Protein AF-A0A5M3Q4L6-F1 (afdb_monomer_lite)

Radius of gyration: 19.65 Å; chains: 1; bounding box: 79×30×36 Å

Foldseek 3Di:
DDDPDLLVCLQPDQKDFAWADDPPIARQAIEGNPQDPPGDPVCNVVDQSSVQSSVVNVCCVPPPRHPRAHPPVRHHHYHYRSPPDDDDDPPPPDDDDPDDPDDDDD

pLDDT: mean 83.58, std 21.67, range [34.53, 98.06]

Organism: NCBI:txid418719

Sequence (106 aa):
MITHDVDEAILLSDRIFLMSNGPNARIAESVKVDIPHPRARATIFQNPAYHKTRDYLVDFLVNRSGSALPEKDGSPKVAEPAKGGSQSTPEVSKPESETTARAVNA

InterPro domains:
  IPR050166 ABC transporter ATP-binding protein [PTHR42788] (1-64)

Structure (mmCIF, N/CA/C/O backbone):
data_AF-A0A5M3Q4L6-F1
#
_entry.id   AF-A0A5M3Q4L6-F1
#
loop_
_atom_site.group_PDB
_atom_site.id
_atom_site.type_symbol
_atom_site.label_atom_id
_atom_site.label_alt_id
_atom_site.label_comp_id
_atom_site.label_asym_id
_atom_site.label_entity_id
_atom_site.label_seq_id
_atom_site.pdbx_PDB_ins_code
_atom_site.Cartn_x
_atom_site.Cartn_y
_atom_site.Cartn_z
_atom_site.occupancy
_atom_site.B_iso_or_equiv
_atom_site.auth_seq_id
_atom_site.auth_comp_id
_atom_site.auth_asym_id
_atom_site.auth_atom_id
_atom_site.pdbx_PDB_model_num
ATOM 1 N N . MET A 1 1 ? -11.450 -0.405 -9.613 1.00 90.44 1 MET A N 1
ATOM 2 C CA . MET A 1 1 ? -11.117 1.032 -9.533 1.00 90.44 1 MET A CA 1
ATOM 3 C C . MET A 1 1 ? -9.635 1.185 -9.817 1.00 90.44 1 MET A C 1
ATOM 5 O O . MET A 1 1 ? -8.883 0.302 -9.426 1.00 90.44 1 MET A O 1
ATOM 9 N N . ILE A 1 2 ? -9.232 2.248 -10.507 1.00 94.38 2 ILE A N 1
ATOM 10 C CA . ILE A 1 2 ? -7.825 2.619 -10.692 1.00 94.38 2 ILE A CA 1
ATOM 11 C C . ILE A 1 2 ? -7.675 4.006 -10.079 1.00 94.38 2 ILE A C 1
ATOM 13 O O . ILE A 1 2 ? -8.501 4.872 -10.351 1.00 94.38 2 ILE A O 1
ATOM 17 N N . THR A 1 3 ? -6.658 4.198 -9.246 1.00 96.50 3 THR A N 1
ATOM 18 C CA . THR A 1 3 ? -6.352 5.491 -8.632 1.00 96.50 3 THR A CA 1
ATOM 19 C C . THR A 1 3 ? -4.845 5.678 -8.522 1.00 96.50 3 THR A C 1
ATOM 21 O O . THR A 1 3 ? -4.089 4.706 -8.529 1.00 96.50 3 THR A O 1
ATOM 24 N N . HIS A 1 4 ? -4.428 6.937 -8.449 1.00 94.75 4 HIS A N 1
ATOM 25 C CA . HIS A 1 4 ? -3.055 7.335 -8.156 1.00 94.75 4 HIS A CA 1
ATOM 26 C C . HIS A 1 4 ? -2.868 7.712 -6.678 1.00 94.75 4 HIS A C 1
ATOM 28 O O . HIS A 1 4 ? -1.736 7.908 -6.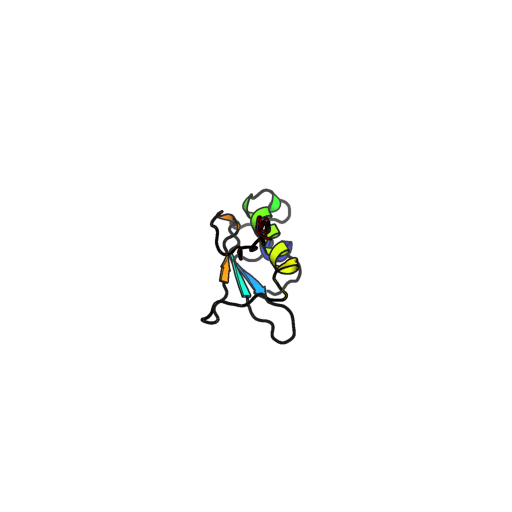242 1.00 94.75 4 HIS A O 1
ATOM 34 N N . ASP A 1 5 ? -3.957 7.825 -5.911 1.00 96.81 5 ASP A N 1
ATOM 35 C CA . ASP A 1 5 ? -3.919 8.183 -4.498 1.00 96.81 5 ASP A CA 1
ATOM 36 C C . ASP A 1 5 ? -3.871 6.918 -3.625 1.00 96.81 5 ASP A C 1
ATOM 38 O O . ASP A 1 5 ? -4.777 6.078 -3.625 1.00 96.81 5 ASP A O 1
ATOM 42 N N . VAL A 1 6 ? -2.790 6.797 -2.852 1.00 97.19 6 VAL A N 1
ATOM 43 C CA . VAL A 1 6 ? -2.560 5.697 -1.909 1.00 97.19 6 VAL A CA 1
ATOM 44 C C . VAL A 1 6 ? -3.631 5.666 -0.820 1.00 97.19 6 VAL A C 1
ATOM 46 O O . VAL A 1 6 ? -4.145 4.598 -0.481 1.00 97.19 6 VAL A O 1
ATOM 49 N N . ASP A 1 7 ? -4.003 6.825 -0.282 1.00 96.56 7 ASP A N 1
ATOM 50 C CA . ASP A 1 7 ? -4.937 6.898 0.835 1.00 96.56 7 ASP A CA 1
ATOM 51 C C . ASP A 1 7 ? -6.363 6.586 0.349 1.00 96.56 7 ASP A C 1
ATOM 53 O O . ASP A 1 7 ? -7.163 6.003 1.085 1.00 96.56 7 ASP A O 1
ATOM 57 N N . GLU A 1 8 ? -6.718 6.945 -0.888 1.00 97.62 8 GLU A N 1
ATOM 58 C CA . GLU A 1 8 ? -7.963 6.503 -1.532 1.00 97.62 8 GLU A CA 1
ATOM 59 C C . GLU A 1 8 ? -7.993 4.988 -1.758 1.00 97.62 8 GLU A C 1
ATOM 61 O O . GLU A 1 8 ? -8.998 4.346 -1.439 1.00 97.62 8 GLU A O 1
ATOM 66 N N . ALA A 1 9 ? -6.890 4.398 -2.226 1.00 97.69 9 ALA A N 1
ATOM 67 C CA . ALA A 1 9 ? -6.800 2.955 -2.424 1.00 97.69 9 ALA A CA 1
ATOM 68 C C . ALA A 1 9 ? -7.048 2.182 -1.115 1.00 97.69 9 ALA A C 1
ATOM 70 O O . ALA A 1 9 ? -7.848 1.243 -1.102 1.00 97.69 9 ALA A O 1
ATOM 71 N N . ILE A 1 10 ? -6.431 2.616 -0.008 1.00 97.25 10 ILE A N 1
ATOM 72 C CA . ILE A 1 10 ? -6.627 2.019 1.325 1.00 97.25 10 ILE A CA 1
ATOM 73 C C . ILE A 1 10 ? -8.061 2.240 1.828 1.00 97.25 10 ILE A C 1
ATOM 75 O O . ILE A 1 10 ? -8.653 1.344 2.433 1.00 97.25 10 ILE A O 1
ATOM 79 N N . LEU A 1 11 ? -8.645 3.417 1.588 1.00 97.44 11 LEU A N 1
ATOM 80 C CA . LEU A 1 11 ? -10.000 3.720 2.050 1.00 97.44 11 LEU A CA 1
ATOM 81 C C . LEU A 1 11 ? -11.054 2.837 1.370 1.00 97.44 11 LEU A C 1
ATOM 83 O O . LEU A 1 11 ? -11.990 2.411 2.041 1.00 97.44 11 LEU A O 1
ATOM 87 N N . LEU A 1 12 ? -10.910 2.574 0.068 1.00 96.69 12 LEU A N 1
ATOM 88 C CA . LEU A 1 12 ? -11.981 1.993 -0.749 1.00 96.69 12 LEU A CA 1
ATOM 89 C C . LEU A 1 12 ? -11.795 0.512 -1.106 1.00 96.69 12 LEU A C 1
ATOM 91 O O . LEU A 1 12 ? -12.751 -0.116 -1.553 1.00 96.69 12 LEU A O 1
ATOM 95 N N . SER A 1 13 ? -10.591 -0.050 -0.959 1.00 97.31 13 SER A N 1
ATOM 96 C CA . SER A 1 13 ? -10.279 -1.389 -1.487 1.00 97.31 13 SER A CA 1
ATOM 97 C C . SER A 1 13 ? -9.883 -2.371 -0.390 1.00 97.31 13 SER A C 1
ATOM 99 O O . SER A 1 13 ? -9.073 -2.049 0.472 1.00 97.31 13 SER A O 1
ATOM 101 N N . ASP A 1 14 ? -10.375 -3.608 -0.443 1.00 96.25 14 ASP A N 1
ATOM 102 C CA . ASP A 1 14 ? -9.862 -4.706 0.402 1.00 96.25 14 ASP A CA 1
ATOM 103 C C . ASP A 1 14 ? -8.523 -5.262 -0.097 1.00 96.25 14 ASP A C 1
ATOM 105 O O . ASP A 1 14 ? -7.772 -5.904 0.643 1.00 96.25 14 ASP A O 1
ATOM 109 N N . ARG A 1 15 ? -8.219 -5.022 -1.374 1.00 96.56 15 ARG A N 1
ATOM 110 C CA . ARG A 1 15 ? -7.033 -5.532 -2.049 1.00 96.56 15 ARG A CA 1
ATOM 111 C C . ARG A 1 15 ? -6.549 -4.530 -3.089 1.00 96.56 15 ARG A C 1
ATOM 113 O O . ARG A 1 15 ? -7.340 -4.034 -3.888 1.00 96.56 15 ARG A O 1
ATOM 120 N N . ILE A 1 16 ? -5.254 -4.243 -3.065 1.00 98.06 16 ILE A N 1
ATOM 121 C CA . ILE A 1 16 ? -4.587 -3.264 -3.922 1.00 98.06 16 ILE A CA 1
ATOM 122 C C . ILE A 1 16 ? -3.574 -4.014 -4.778 1.00 98.06 16 ILE A C 1
ATOM 124 O O . ILE A 1 16 ? -2.734 -4.742 -4.257 1.00 98.06 16 ILE A O 1
ATOM 128 N N . PHE A 1 17 ? -3.652 -3.845 -6.093 1.00 97.38 17 PHE A N 1
ATOM 129 C CA . PHE A 1 17 ? -2.672 -4.404 -7.016 1.00 97.38 17 PHE A CA 1
ATOM 130 C C . PHE A 1 17 ? -1.683 -3.322 -7.426 1.00 97.38 17 PHE A C 1
ATOM 132 O O . PHE A 1 17 ? -2.079 -2.262 -7.908 1.00 97.38 17 PHE A O 1
ATOM 139 N N . LEU A 1 18 ? -0.401 -3.605 -7.232 1.00 97.12 18 LEU A N 1
ATOM 140 C CA . LEU A 1 18 ? 0.697 -2.723 -7.589 1.00 97.12 18 LEU A CA 1
ATOM 141 C C . LEU A 1 18 ? 1.291 -3.159 -8.923 1.00 97.12 18 LEU A C 1
ATOM 143 O O . LEU A 1 18 ? 1.472 -4.353 -9.179 1.00 97.12 18 LEU A O 1
ATOM 147 N N . MET A 1 19 ? 1.603 -2.185 -9.770 1.00 96.00 19 MET A N 1
ATOM 148 C CA . MET A 1 19 ? 2.155 -2.422 -11.097 1.00 96.00 19 MET A CA 1
ATOM 149 C C . MET A 1 19 ? 3.585 -1.905 -11.194 1.00 96.00 19 MET A C 1
ATOM 151 O O . MET A 1 19 ? 3.934 -0.906 -10.569 1.00 96.00 19 MET A O 1
ATOM 155 N N . SER A 1 20 ? 4.402 -2.588 -11.988 1.00 95.06 20 SER A N 1
ATOM 156 C CA . SER A 1 20 ? 5.715 -2.085 -12.378 1.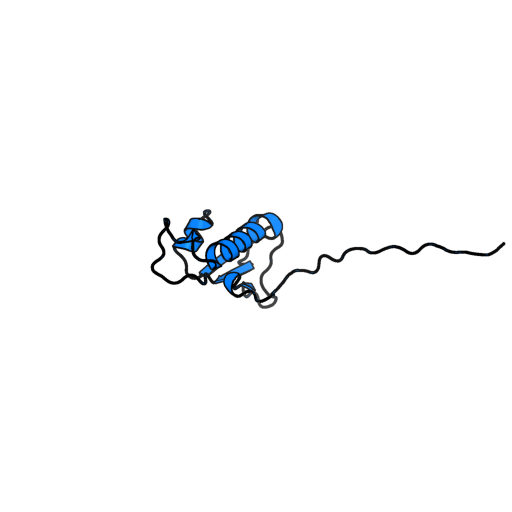00 95.06 20 SER A CA 1
ATOM 157 C C . SER A 1 20 ? 5.614 -0.958 -13.406 1.00 95.06 20 SER A C 1
ATOM 159 O O . SER A 1 20 ? 4.589 -0.788 -14.069 1.00 95.06 20 SER A O 1
ATOM 161 N N . ASN A 1 21 ? 6.685 -0.182 -13.547 1.00 93.44 21 ASN A N 1
ATOM 162 C CA . ASN A 1 21 ? 6.726 0.966 -14.445 1.00 93.44 21 ASN A CA 1
ATOM 163 C C . ASN A 1 21 ? 6.996 0.570 -15.906 1.00 93.44 21 ASN A C 1
ATOM 165 O O . ASN A 1 21 ? 7.638 -0.437 -16.207 1.00 93.44 21 ASN A O 1
ATOM 169 N N . GLY A 1 22 ? 6.580 1.448 -16.822 1.00 91.25 22 GLY A N 1
ATOM 170 C CA . GLY A 1 22 ? 6.976 1.414 -18.230 1.00 91.25 22 GLY A CA 1
ATOM 171 C C . GLY A 1 22 ? 5.998 0.700 -19.176 1.00 91.25 22 GLY A C 1
ATOM 172 O O . GLY A 1 22 ? 4.950 0.206 -18.763 1.00 91.25 22 GLY A O 1
ATOM 173 N N . P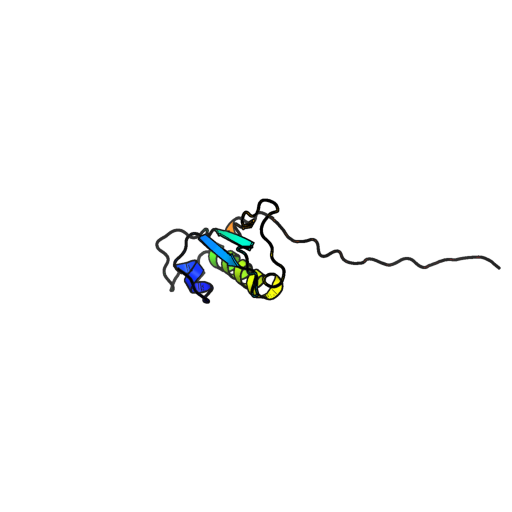RO A 1 23 ? 6.328 0.639 -20.479 1.00 90.12 23 PRO A N 1
ATOM 174 C CA . PRO A 1 23 ? 5.430 0.145 -21.533 1.00 90.12 23 PRO A CA 1
ATOM 175 C C . PRO A 1 23 ? 5.095 -1.351 -21.419 1.00 90.12 23 PRO A C 1
ATOM 177 O O . PRO A 1 23 ? 4.108 -1.808 -21.986 1.00 90.12 23 PRO A O 1
ATOM 180 N N . ASN A 1 24 ? 5.895 -2.110 -20.665 1.00 90.56 24 ASN A N 1
ATOM 181 C CA . ASN A 1 24 ? 5.672 -3.525 -20.376 1.00 90.56 24 ASN A CA 1
ATOM 182 C C . ASN A 1 24 ? 5.280 -3.759 -18.911 1.00 90.56 24 ASN A C 1
ATOM 184 O O . ASN A 1 24 ? 5.593 -4.815 -18.364 1.00 90.56 24 ASN A O 1
ATOM 188 N N . ALA A 1 25 ? 4.603 -2.790 -18.288 1.00 93.75 25 ALA A N 1
ATOM 189 C CA . ALA A 1 25 ? 4.112 -2.891 -16.920 1.00 93.75 25 ALA A CA 1
ATOM 190 C C . ALA A 1 25 ? 3.392 -4.225 -16.669 1.00 93.75 25 ALA A C 1
ATOM 192 O O . ALA A 1 25 ? 2.622 -4.725 -17.502 1.00 93.75 25 ALA A O 1
ATOM 193 N N . ARG A 1 26 ? 3.664 -4.815 -15.509 1.00 94.62 26 ARG A N 1
ATOM 194 C CA . ARG A 1 26 ? 3.035 -6.047 -15.024 1.00 94.62 26 ARG A CA 1
ATOM 195 C C . ARG A 1 26 ? 2.505 -5.810 -13.623 1.00 94.62 26 ARG A C 1
ATOM 197 O O . ARG A 1 26 ? 3.023 -4.965 -12.900 1.00 94.62 26 ARG A O 1
ATOM 204 N N . ILE A 1 27 ? 1.490 -6.575 -13.237 1.00 96.19 27 ILE A N 1
ATOM 205 C CA . ILE A 1 27 ? 1.040 -6.609 -11.847 1.00 96.19 27 ILE A CA 1
ATOM 206 C C . ILE A 1 27 ? 2.119 -7.340 -11.053 1.00 96.19 27 ILE A C 1
ATOM 208 O O . ILE A 1 27 ? 2.305 -8.541 -11.227 1.00 96.19 27 ILE A O 1
ATOM 212 N N . ALA A 1 28 ? 2.853 -6.601 -10.232 1.00 95.94 28 ALA A N 1
ATOM 213 C CA . ALA A 1 28 ? 3.963 -7.139 -9.466 1.00 95.94 28 ALA A CA 1
ATOM 214 C C . ALA A 1 28 ? 3.483 -7.695 -8.129 1.00 95.94 28 ALA A C 1
ATOM 216 O O . ALA A 1 28 ? 3.845 -8.809 -7.762 1.00 95.94 28 ALA A O 1
ATOM 217 N N . GLU A 1 29 ? 2.639 -6.943 -7.420 1.00 97.50 29 GLU A N 1
ATOM 218 C CA . GLU A 1 29 ? 2.219 -7.301 -6.068 1.00 97.50 29 GLU A CA 1
ATOM 219 C C 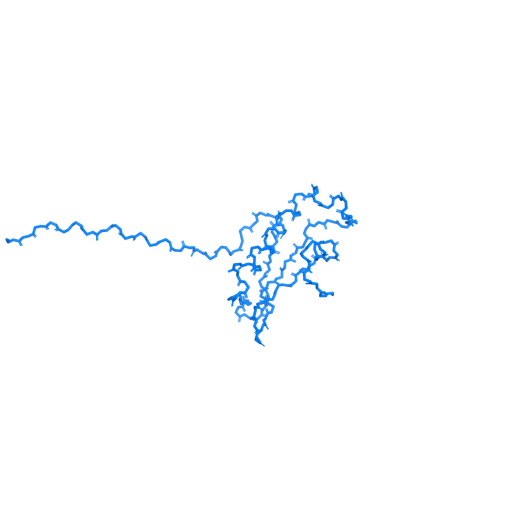. GLU A 1 29 ? 0.716 -7.156 -5.879 1.00 97.50 29 GLU A C 1
ATOM 221 O O . GLU A 1 29 ? 0.038 -6.338 -6.501 1.00 97.50 29 GLU A O 1
ATOM 226 N N . SER A 1 30 ? 0.203 -7.974 -4.975 1.00 97.75 30 SER A N 1
ATOM 227 C CA . SER A 1 30 ? -1.152 -7.951 -4.475 1.00 97.75 30 SER A CA 1
ATOM 228 C C . SER A 1 30 ? -1.109 -7.717 -2.972 1.00 97.75 30 SER A C 1
ATOM 230 O O . SER A 1 30 ? -0.850 -8.640 -2.197 1.00 97.75 30 SER A O 1
ATOM 232 N N . VAL A 1 31 ? -1.470 -6.516 -2.556 1.00 97.94 31 VAL A N 1
ATOM 233 C CA . VAL A 1 31 ? -1.472 -6.098 -1.160 1.00 97.94 31 VAL A CA 1
ATOM 234 C C . VAL A 1 31 ? -2.868 -6.254 -0.575 1.00 97.94 31 VAL A C 1
ATOM 236 O O . VAL A 1 31 ? -3.841 -5.726 -1.113 1.00 97.94 31 VAL A O 1
ATOM 239 N N . LYS A 1 32 ? -2.984 -6.973 0.539 1.00 97.44 32 LYS A N 1
ATOM 240 C CA . LYS A 1 32 ? -4.224 -7.045 1.314 1.00 97.44 32 LYS A CA 1
ATOM 241 C C . LYS A 1 32 ? -4.310 -5.878 2.293 1.00 97.44 32 LYS A C 1
ATOM 243 O O . LYS A 1 32 ? -3.363 -5.623 3.036 1.00 97.44 32 LYS A O 1
ATOM 248 N N . VAL A 1 33 ? -5.467 -5.221 2.337 1.00 96.50 33 VAL A N 1
ATOM 249 C CA . VAL A 1 33 ? -5.759 -4.150 3.296 1.00 96.50 33 VAL A CA 1
ATOM 250 C C . VAL A 1 33 ? -6.459 -4.753 4.512 1.00 96.50 33 VAL A C 1
ATOM 252 O O . VAL A 1 33 ? -7.656 -5.027 4.485 1.00 96.50 33 VAL A O 1
ATOM 255 N N . ASP A 1 34 ? -5.711 -4.969 5.593 1.00 95.38 34 ASP A N 1
ATOM 256 C CA . ASP A 1 34 ? -6.220 -5.573 6.836 1.00 95.38 34 ASP A CA 1
ATOM 257 C C . ASP A 1 34 ? -6.877 -4.526 7.758 1.00 95.38 34 ASP A C 1
ATOM 259 O O . ASP A 1 34 ? -6.529 -4.369 8.927 1.00 95.38 34 ASP A O 1
ATOM 263 N N . ILE A 1 35 ? -7.801 -3.742 7.196 1.00 95.81 35 ILE A N 1
ATOM 264 C CA . ILE A 1 35 ? -8.591 -2.736 7.916 1.00 95.81 35 ILE A CA 1
ATOM 265 C C . ILE A 1 35 ? -10.068 -3.070 7.684 1.00 95.81 35 ILE A C 1
ATOM 267 O O . ILE A 1 35 ? -10.508 -3.058 6.533 1.00 95.81 35 ILE A O 1
ATOM 271 N N . PRO A 1 36 ? -10.866 -3.370 8.719 1.00 94.56 36 PRO A N 1
ATOM 272 C CA . PRO A 1 36 ? -12.263 -3.744 8.527 1.00 94.56 36 PRO A CA 1
ATOM 273 C C . PRO A 1 36 ? -13.111 -2.571 8.013 1.00 94.56 36 PRO A C 1
ATOM 275 O O . PRO A 1 36 ? -12.806 -1.402 8.254 1.00 94.56 36 PRO A O 1
ATOM 278 N N . HIS A 1 37 ? -14.197 -2.897 7.315 1.00 94.62 37 HIS A N 1
ATOM 279 C CA . HIS A 1 37 ? -15.252 -1.947 6.964 1.00 94.62 37 HIS A CA 1
ATOM 280 C C . HIS A 1 37 ? -16.248 -1.777 8.132 1.00 94.62 37 HIS A C 1
ATOM 282 O O . HIS A 1 37 ? -16.455 -2.735 8.879 1.00 94.62 37 HIS A O 1
ATOM 288 N N . PRO A 1 38 ? -16.908 -0.609 8.281 1.00 95.50 38 PRO A N 1
ATOM 289 C CA . PRO A 1 38 ? -16.808 0.592 7.446 1.00 95.50 38 PRO A CA 1
ATOM 290 C C . PRO A 1 38 ? -15.551 1.424 7.748 1.00 95.50 38 PRO A C 1
ATOM 292 O O . PRO A 1 38 ? -15.176 1.614 8.902 1.00 95.50 38 PRO A O 1
ATOM 295 N N . ARG A 1 39 ? -14.921 1.964 6.699 1.00 96.50 39 ARG A N 1
ATOM 296 C CA . ARG A 1 39 ? -13.758 2.855 6.815 1.00 96.50 39 ARG A CA 1
ATOM 297 C C . ARG A 1 39 ? -14.198 4.299 6.591 1.00 96.50 39 ARG A C 1
ATOM 299 O O . ARG A 1 39 ? -14.959 4.576 5.668 1.00 96.50 39 ARG A O 1
ATOM 306 N N . ALA A 1 40 ? -13.697 5.223 7.406 1.00 96.62 40 ALA A N 1
ATOM 307 C CA . ALA A 1 40 ? -13.970 6.649 7.257 1.00 96.62 40 ALA A CA 1
ATOM 308 C C . ALA A 1 40 ? -12.664 7.436 7.170 1.00 96.62 40 ALA A C 1
ATOM 310 O O . ALA A 1 40 ? -11.750 7.229 7.969 1.00 96.62 40 ALA A O 1
ATOM 311 N N . ARG A 1 41 ? -12.594 8.386 6.229 1.00 95.00 41 ARG A N 1
ATOM 312 C CA . ARG A 1 41 ? -11.402 9.222 6.003 1.00 95.00 41 ARG A CA 1
ATOM 313 C C . ARG A 1 41 ? -10.908 9.896 7.291 1.00 95.00 41 ARG A C 1
ATOM 315 O O . ARG A 1 41 ? -9.707 9.976 7.508 1.00 95.00 41 ARG A O 1
ATOM 322 N N . ALA A 1 42 ? -11.832 10.325 8.149 1.00 96.19 42 ALA A N 1
ATOM 323 C CA . ALA A 1 42 ? -11.535 11.032 9.393 1.00 96.19 42 ALA A CA 1
ATOM 324 C C . ALA A 1 42 ? -10.996 10.149 10.534 1.00 96.19 42 ALA A C 1
ATOM 326 O O . ALA A 1 42 ? -10.536 10.693 11.531 1.00 96.19 42 ALA A O 1
ATOM 327 N N . THR A 1 43 ? -11.069 8.817 10.438 1.00 96.44 43 THR A N 1
ATOM 328 C CA . THR A 1 43 ? -10.677 7.916 11.542 1.00 96.44 43 THR A CA 1
ATOM 329 C C . THR A 1 43 ? -9.751 6.783 11.117 1.00 96.44 43 THR A C 1
ATOM 331 O O . THR A 1 43 ? -9.103 6.185 11.970 1.00 96.44 43 THR A O 1
ATOM 334 N N . ILE A 1 44 ? -9.629 6.495 9.817 1.00 96.19 44 ILE A N 1
ATOM 335 C CA . ILE A 1 44 ? -8.870 5.342 9.311 1.00 96.19 44 ILE A CA 1
ATOM 336 C C . ILE A 1 44 ? -7.400 5.334 9.754 1.00 96.19 44 ILE A C 1
ATOM 338 O O . ILE A 1 44 ? -6.857 4.269 10.039 1.00 96.19 44 ILE A O 1
ATOM 342 N N . PHE A 1 45 ? -6.781 6.510 9.890 1.00 95.06 45 PHE A N 1
ATOM 343 C CA . PHE A 1 45 ? -5.390 6.654 10.329 1.00 95.06 45 PHE A CA 1
ATOM 344 C C . PHE A 1 45 ? -5.145 6.172 11.766 1.00 95.06 45 PHE A C 1
ATOM 346 O O . PHE A 1 45 ? -4.012 5.893 12.135 1.00 95.06 45 PHE A O 1
ATOM 353 N N . GLN A 1 46 ? -6.194 6.049 12.583 1.00 95.75 46 GLN A N 1
ATOM 354 C CA . GLN A 1 46 ? -6.085 5.550 13.955 1.00 95.75 46 GLN A CA 1
ATOM 355 C C . GLN A 1 46 ? -5.853 4.032 13.995 1.00 95.75 46 GLN A C 1
ATOM 357 O O . GLN A 1 46 ? -5.411 3.504 15.014 1.00 95.75 46 GLN A O 1
ATOM 362 N N . ASN A 1 47 ? -6.148 3.312 12.905 1.00 95.56 47 ASN A N 1
ATOM 363 C CA . ASN A 1 47 ? -5.891 1.881 12.828 1.00 95.56 47 ASN A CA 1
ATOM 364 C C . ASN A 1 47 ? -4.382 1.625 12.614 1.00 95.56 47 ASN A C 1
ATOM 366 O O . ASN A 1 47 ? -3.828 2.098 11.621 1.00 95.56 47 ASN A O 1
ATOM 370 N N . PRO A 1 48 ? -3.710 0.813 13.453 1.00 92.75 48 PRO A N 1
ATOM 371 C CA . PRO A 1 48 ? -2.283 0.510 13.294 1.00 92.75 48 PRO A CA 1
ATOM 372 C C . PRO A 1 48 ? -1.901 -0.102 11.934 1.00 92.75 48 PRO A C 1
ATOM 374 O O . PRO A 1 48 ? -0.768 0.053 11.478 1.00 92.75 48 PRO A O 1
ATOM 377 N N . ALA A 1 49 ? -2.827 -0.802 11.272 1.00 95.19 49 ALA A N 1
ATOM 378 C CA . ALA A 1 49 ? -2.618 -1.369 9.943 1.00 95.19 49 ALA A CA 1
ATOM 379 C C . ALA A 1 49 ? -2.541 -0.300 8.841 1.00 95.19 49 ALA A C 1
ATOM 381 O O . ALA A 1 49 ? -1.942 -0.561 7.797 1.00 95.19 49 ALA A O 1
ATOM 382 N N . TYR A 1 50 ? -3.100 0.896 9.065 1.00 96.81 50 TYR A N 1
ATOM 383 C CA . TYR A 1 50 ? -3.089 1.994 8.097 1.00 96.81 50 TYR A CA 1
ATOM 384 C C . TYR A 1 50 ? -1.668 2.417 7.746 1.00 96.81 50 TYR A C 1
ATOM 386 O O . TYR A 1 50 ? -1.277 2.323 6.586 1.00 96.81 50 TYR A O 1
ATOM 394 N N . HIS A 1 51 ? -0.879 2.809 8.749 1.00 95.81 51 HIS A N 1
ATOM 395 C CA . HIS A 1 51 ? 0.490 3.277 8.535 1.00 95.81 51 HIS A CA 1
ATOM 396 C C . HIS A 1 51 ? 1.365 2.185 7.918 1.00 95.81 51 HIS A C 1
ATOM 398 O O . HIS A 1 51 ? 2.001 2.425 6.901 1.00 95.81 51 HIS A O 1
ATOM 404 N N . LYS A 1 52 ? 1.280 0.945 8.422 1.00 96.25 52 LYS A N 1
ATOM 405 C CA . LYS A 1 52 ? 2.018 -0.197 7.852 1.00 96.25 52 LYS A CA 1
ATOM 406 C C . LYS A 1 52 ? 1.698 -0.432 6.375 1.00 96.25 52 LYS A C 1
ATOM 408 O O . LYS A 1 52 ? 2.594 -0.682 5.577 1.00 96.25 52 LYS A O 1
ATOM 413 N N . THR A 1 53 ? 0.416 -0.372 6.015 1.00 97.00 53 THR A N 1
ATOM 414 C CA . THR A 1 53 ? -0.018 -0.572 4.627 1.00 97.00 53 THR A CA 1
ATOM 415 C C . THR A 1 53 ? 0.433 0.597 3.761 1.00 97.00 53 THR A C 1
ATOM 417 O O . THR A 1 53 ? 1.003 0.384 2.698 1.00 97.00 53 THR A O 1
ATOM 420 N N . ARG A 1 54 ? 0.238 1.831 4.227 1.00 97.38 54 ARG A N 1
ATOM 421 C CA . ARG A 1 54 ? 0.627 3.042 3.505 1.00 97.38 54 ARG A CA 1
ATOM 422 C C . ARG A 1 54 ? 2.127 3.094 3.238 1.00 97.38 54 ARG A C 1
ATOM 424 O O . ARG A 1 54 ? 2.520 3.326 2.100 1.00 97.38 54 ARG A O 1
ATOM 431 N N . ASP A 1 55 ? 2.942 2.835 4.253 1.00 96.69 55 ASP A N 1
ATOM 432 C CA . ASP A 1 55 ? 4.399 2.859 4.142 1.00 96.69 55 ASP A CA 1
ATOM 433 C C . ASP A 1 55 ? 4.887 1.796 3.152 1.00 96.69 55 ASP A C 1
ATOM 435 O O . ASP A 1 55 ? 5.730 2.087 2.309 1.00 96.69 55 ASP A O 1
ATOM 439 N N . TYR A 1 56 ? 4.285 0.600 3.167 1.00 97.44 56 TYR A N 1
ATOM 440 C CA . TYR A 1 56 ? 4.577 -0.457 2.196 1.00 97.44 56 TYR A CA 1
ATOM 441 C C . TYR A 1 56 ? 4.258 -0.047 0.750 1.00 97.44 56 TYR A C 1
ATOM 443 O O . TYR A 1 56 ? 5.053 -0.286 -0.161 1.00 97.44 56 TYR A O 1
ATOM 451 N N . LEU A 1 57 ? 3.091 0.569 0.530 1.00 97.31 57 LEU A N 1
ATOM 452 C CA . LEU A 1 57 ? 2.672 1.027 -0.796 1.00 97.31 57 LEU A CA 1
ATOM 453 C C . LEU A 1 57 ? 3.590 2.146 -1.304 1.00 97.31 57 LEU A C 1
ATOM 455 O O . LEU A 1 57 ? 4.028 2.105 -2.450 1.00 97.31 57 LEU A O 1
ATOM 459 N N . VAL A 1 58 ? 3.910 3.125 -0.453 1.00 97.44 58 VAL A N 1
ATOM 460 C CA . VAL A 1 58 ? 4.802 4.238 -0.809 1.00 97.44 58 VAL A CA 1
ATOM 461 C C . VAL A 1 58 ? 6.215 3.736 -1.099 1.00 97.44 58 VAL A C 1
ATOM 463 O O . VAL A 1 58 ? 6.780 4.108 -2.126 1.00 97.44 58 VAL A O 1
ATOM 466 N N . ASP A 1 59 ? 6.764 2.857 -0.257 1.00 97.06 59 ASP A N 1
ATOM 467 C CA . ASP A 1 59 ? 8.073 2.244 -0.495 1.00 97.06 59 ASP A CA 1
ATOM 468 C C . ASP A 1 59 ? 8.117 1.518 -1.843 1.00 97.06 59 ASP A C 1
ATOM 470 O O . ASP A 1 59 ? 9.039 1.731 -2.632 1.00 97.06 59 ASP A O 1
ATOM 474 N N . PHE A 1 60 ? 7.091 0.719 -2.158 1.00 97.19 60 PHE A N 1
ATOM 475 C CA . PHE A 1 60 ? 7.019 0.061 -3.457 1.00 97.19 60 PHE A CA 1
ATOM 476 C C . PHE A 1 60 ? 7.076 1.076 -4.602 1.00 97.19 60 PHE A C 1
ATOM 478 O O . PHE A 1 60 ? 7.871 0.918 -5.531 1.00 97.19 60 PHE A O 1
ATOM 485 N N . LEU A 1 61 ? 6.237 2.113 -4.545 1.00 95.12 61 LEU A N 1
ATOM 486 C CA . LEU A 1 61 ? 6.118 3.091 -5.623 1.00 95.12 61 LEU A CA 1
ATOM 487 C C . LEU A 1 61 ? 7.430 3.851 -5.848 1.00 95.12 61 LEU A C 1
ATOM 489 O O . LEU A 1 61 ? 7.813 4.044 -7.002 1.00 95.12 61 LEU A O 1
ATOM 493 N N . VAL A 1 62 ? 8.127 4.230 -4.775 1.00 95.81 62 VAL A N 1
ATOM 494 C CA . VAL A 1 62 ? 9.364 5.022 -4.844 1.00 95.81 62 VAL A CA 1
ATOM 495 C C . VAL A 1 62 ? 10.579 4.158 -5.182 1.00 95.81 62 VAL A C 1
ATOM 497 O O . VAL A 1 62 ? 11.370 4.532 -6.045 1.00 95.81 62 VAL A O 1
ATOM 500 N N . ASN A 1 63 ? 10.729 3.003 -4.531 1.00 95.88 63 ASN A N 1
ATOM 501 C CA . ASN A 1 63 ? 11.989 2.257 -4.534 1.00 95.88 63 ASN A CA 1
ATOM 502 C C . ASN A 1 63 ? 11.960 0.989 -5.398 1.00 95.88 63 ASN A C 1
ATOM 504 O O . ASN A 1 63 ? 13.013 0.536 -5.843 1.00 95.88 63 ASN A O 1
ATOM 508 N N . ARG A 1 64 ? 10.785 0.385 -5.631 1.00 95.00 64 ARG A N 1
ATOM 509 C CA . ARG A 1 64 ? 10.681 -0.971 -6.215 1.00 95.00 64 ARG A CA 1
ATOM 510 C C . ARG A 1 64 ? 9.980 -1.009 -7.576 1.00 95.00 64 ARG A C 1
ATOM 512 O O . ARG A 1 64 ? 10.270 -1.888 -8.385 1.00 95.00 64 ARG A O 1
ATOM 519 N N . SER A 1 65 ? 9.114 -0.043 -7.875 1.00 94.00 65 SER A N 1
ATOM 520 C CA . SER A 1 65 ? 8.255 -0.019 -9.072 1.00 94.00 65 SER A CA 1
ATOM 521 C C . SER A 1 65 ? 9.011 -0.114 -10.407 1.00 94.00 65 SER A C 1
ATOM 523 O O . SER A 1 65 ? 8.479 -0.655 -11.376 1.00 94.00 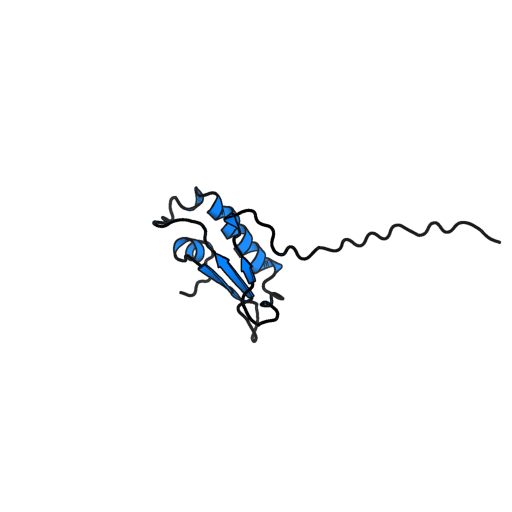65 SER A O 1
ATOM 525 N N . GLY A 1 66 ? 10.264 0.348 -10.473 1.00 92.69 66 GLY A N 1
ATOM 526 C CA . GLY A 1 66 ? 11.083 0.300 -11.689 1.00 92.69 66 GLY A CA 1
ATOM 527 C C . GLY A 1 66 ? 11.508 -1.105 -12.133 1.00 92.69 66 GLY A C 1
ATOM 528 O O . GLY A 1 66 ? 11.685 -1.334 -13.326 1.00 92.69 66 GLY A O 1
ATOM 529 N N . SER A 1 67 ? 11.662 -2.046 -11.199 1.00 91.25 67 SER A N 1
ATOM 530 C CA . SER A 1 67 ? 12.180 -3.398 -11.470 1.00 91.25 67 SER A CA 1
ATOM 531 C C . SER A 1 67 ? 11.333 -4.515 -10.857 1.00 91.25 67 SER A C 1
ATOM 533 O O . SER A 1 67 ? 11.692 -5.689 -10.959 1.00 91.25 67 SER A O 1
ATOM 535 N N . ALA A 1 68 ? 10.206 -4.176 -10.229 1.00 91.62 68 ALA A N 1
ATOM 536 C CA . ALA A 1 68 ? 9.313 -5.151 -9.632 1.00 91.62 68 ALA A CA 1
ATOM 537 C C . ALA A 1 68 ? 8.739 -6.101 -10.695 1.00 91.62 68 ALA A C 1
ATOM 539 O O . ALA A 1 68 ? 8.197 -5.678 -11.717 1.00 91.62 68 ALA A O 1
ATOM 540 N N . LEU A 1 69 ? 8.839 -7.401 -10.428 1.00 90.62 69 LEU A N 1
ATOM 541 C CA . LEU A 1 69 ? 8.303 -8.460 -11.276 1.00 90.62 69 LEU A CA 1
ATOM 542 C C . LEU A 1 69 ? 7.384 -9.370 -10.451 1.00 90.62 69 LEU A C 1
ATOM 544 O O . LEU A 1 69 ? 7.628 -9.527 -9.247 1.00 90.62 69 LEU A O 1
ATOM 548 N N . PRO A 1 70 ? 6.356 -9.970 -11.085 1.00 92.00 70 PRO A N 1
ATOM 549 C CA . PRO A 1 70 ? 5.552 -11.022 -10.468 1.00 92.00 70 PRO A CA 1
ATOM 550 C C . PRO A 1 70 ? 6.405 -12.250 -10.108 1.00 92.00 70 PRO A C 1
ATOM 552 O O . PRO A 1 70 ? 7.595 -12.329 -10.426 1.00 92.00 70 PRO A O 1
ATOM 555 N N . GLU A 1 71 ? 5.786 -13.223 -9.446 1.00 92.44 71 GLU A N 1
ATOM 556 C CA . GLU A 1 71 ? 6.365 -14.546 -9.226 1.00 92.44 71 GLU A CA 1
ATOM 557 C C . GLU A 1 71 ? 6.690 -15.259 -10.550 1.00 92.44 71 GLU A C 1
ATOM 559 O O . GLU A 1 71 ? 6.216 -14.889 -11.629 1.00 92.44 71 GLU A O 1
ATOM 564 N N . LYS A 1 72 ? 7.515 -16.313 -10.479 1.00 88.94 72 LYS A N 1
ATOM 565 C CA . LYS A 1 72 ? 7.970 -17.066 -11.668 1.00 88.94 72 LYS A CA 1
ATOM 566 C C . LYS A 1 72 ? 6.828 -17.695 -12.469 1.00 88.94 72 LYS A C 1
ATOM 568 O O . LYS A 1 72 ? 6.979 -17.910 -13.667 1.00 88.94 72 LYS A O 1
ATOM 573 N N . ASP A 1 73 ? 5.715 -17.997 -11.813 1.00 90.44 73 ASP A N 1
ATOM 574 C CA . ASP A 1 73 ? 4.501 -18.534 -12.429 1.00 90.44 73 ASP A CA 1
ATOM 575 C C . ASP A 1 73 ? 3.591 -17.443 -13.033 1.00 90.44 73 ASP A C 1
ATOM 577 O O . ASP A 1 73 ? 2.538 -17.750 -13.588 1.00 90.44 73 ASP A O 1
ATOM 581 N N . GLY A 1 74 ? 3.998 -16.172 -12.953 1.00 87.94 74 GLY A N 1
ATOM 582 C CA . GLY A 1 74 ? 3.244 -15.017 -13.433 1.00 87.94 74 GLY A CA 1
ATOM 583 C C . GLY A 1 74 ? 2.212 -14.483 -12.438 1.00 87.94 74 GLY A C 1
ATOM 584 O O . GLY A 1 74 ? 1.533 -13.501 -12.750 1.00 87.94 74 GLY A O 1
ATOM 585 N N . SER A 1 75 ? 2.085 -15.083 -11.251 1.00 91.56 75 SER A N 1
ATOM 586 C CA . SER A 1 75 ? 1.179 -14.595 -10.215 1.00 91.56 75 SER A CA 1
ATOM 587 C C . SER A 1 75 ? 1.757 -13.372 -9.479 1.00 91.56 75 SER A C 1
ATOM 589 O O . SER A 1 75 ? 2.972 -13.257 -9.307 1.00 91.56 75 SER A O 1
ATOM 591 N N . PRO A 1 76 ? 0.925 -12.407 -9.042 1.00 94.81 76 PRO A N 1
ATOM 592 C CA . PRO A 1 76 ? 1.407 -11.292 -8.232 1.00 94.81 76 PRO A CA 1
ATOM 593 C C . PRO A 1 76 ? 1.902 -11.768 -6.867 1.00 94.81 76 PRO A C 1
ATOM 595 O O . PRO A 1 76 ? 1.231 -12.573 -6.217 1.00 94.81 76 PRO A O 1
ATOM 598 N N . LYS A 1 77 ? 2.997 -11.184 -6.374 1.00 94.44 77 LYS A N 1
ATOM 599 C CA . LYS A 1 77 ? 3.484 -11.460 -5.018 1.00 94.44 77 LYS A CA 1
ATOM 600 C C . LYS A 1 77 ? 2.453 -11.007 -3.994 1.00 94.44 77 LYS A C 1
ATOM 602 O O . LYS A 1 77 ? 1.974 -9.874 -4.054 1.00 94.44 77 LYS A O 1
ATOM 607 N N . VAL A 1 78 ? 2.077 -11.877 -3.066 1.00 95.12 78 VAL A N 1
ATOM 608 C CA . VAL A 1 78 ? 1.057 -11.558 -2.059 1.00 95.12 78 VAL A CA 1
ATOM 609 C C . VAL A 1 78 ? 1.714 -10.882 -0.859 1.00 95.12 78 VAL A C 1
ATOM 611 O O . VAL A 1 78 ? 2.630 -11.439 -0.263 1.00 95.12 78 VAL A O 1
ATOM 614 N N . ALA A 1 79 ? 1.217 -9.705 -0.478 1.00 94.25 79 ALA A N 1
ATOM 615 C CA . ALA A 1 79 ? 1.714 -8.946 0.663 1.00 94.25 79 ALA A CA 1
ATOM 616 C C . ALA A 1 79 ? 0.603 -8.655 1.681 1.00 94.25 79 ALA A C 1
ATOM 618 O O . ALA A 1 79 ? -0.490 -8.210 1.322 1.00 94.25 79 ALA A O 1
ATOM 619 N N . GLU A 1 80 ? 0.900 -8.852 2.968 1.00 94.56 80 GLU A N 1
ATOM 620 C CA . GLU A 1 80 ? 0.023 -8.492 4.093 1.00 94.56 80 GLU A CA 1
ATOM 621 C C . GLU A 1 80 ? 0.790 -7.604 5.102 1.00 94.56 80 GLU A C 1
ATOM 623 O O . GLU A 1 80 ? 1.200 -8.081 6.165 1.00 94.56 80 GLU A O 1
ATOM 628 N N . PRO A 1 81 ? 0.997 -6.302 4.805 1.00 91.38 81 PRO A N 1
ATOM 629 C CA . PRO A 1 81 ? 1.899 -5.432 5.576 1.00 91.38 81 PRO A CA 1
ATOM 630 C C . PRO A 1 81 ? 1.508 -5.286 7.053 1.00 91.38 81 PRO A C 1
ATOM 632 O O . PRO A 1 81 ? 2.350 -5.113 7.933 1.00 91.38 81 PRO A O 1
ATOM 635 N N . ALA A 1 82 ? 0.209 -5.375 7.346 1.00 87.56 82 ALA A N 1
ATOM 636 C CA . ALA A 1 82 ? -0.331 -5.193 8.686 1.00 87.56 82 ALA A CA 1
ATOM 637 C C . ALA A 1 82 ? 0.073 -6.300 9.677 1.00 87.56 82 ALA A C 1
ATOM 639 O O . ALA A 1 82 ? 0.260 -6.016 10.867 1.00 87.56 82 ALA A O 1
ATOM 640 N N . LYS A 1 83 ? 0.246 -7.540 9.194 1.00 81.06 83 LYS A N 1
ATOM 641 C CA . LYS A 1 83 ? 0.395 -8.737 10.037 1.00 81.06 83 LYS A CA 1
ATOM 642 C C . LYS A 1 83 ? 1.813 -9.023 10.530 1.00 81.06 83 LYS A C 1
ATOM 644 O O . LYS A 1 83 ? 2.012 -10.007 11.231 1.00 81.06 83 LYS A O 1
ATOM 649 N N . GLY A 1 84 ? 2.795 -8.173 10.227 1.00 60.41 84 GLY A N 1
ATOM 650 C CA . GLY A 1 84 ? 4.152 -8.329 10.771 1.00 60.41 84 GLY A CA 1
ATOM 651 C C . GLY A 1 84 ? 4.849 -9.635 10.364 1.00 60.41 84 GLY A C 1
ATOM 652 O O . GLY A 1 84 ? 5.741 -10.096 11.068 1.00 60.41 84 GLY A O 1
ATOM 653 N N . GLY A 1 85 ? 4.447 -10.235 9.244 1.00 42.25 85 GLY A N 1
ATOM 654 C CA . GLY A 1 85 ? 5.131 -11.376 8.653 1.00 42.25 85 GLY A CA 1
ATOM 655 C C . GLY A 1 85 ? 6.066 -10.897 7.555 1.00 42.25 85 GLY A C 1
ATOM 656 O O . GLY A 1 85 ? 5.601 -10.433 6.519 1.00 42.25 85 GLY A O 1
ATOM 657 N N . SER A 1 86 ? 7.373 -11.012 7.798 1.00 48.56 86 SER A N 1
ATOM 658 C CA . SER A 1 86 ? 8.407 -11.057 6.762 1.00 48.56 86 SER A CA 1
ATOM 659 C C . SER A 1 86 ? 7.896 -11.837 5.556 1.00 48.56 86 SER A C 1
ATOM 661 O O . SER A 1 86 ? 7.652 -13.028 5.714 1.00 48.56 86 SER A O 1
ATOM 663 N N . GLN A 1 87 ? 7.753 -11.193 4.394 1.00 45.19 87 GLN A N 1
ATOM 664 C CA . GLN A 1 87 ? 8.062 -11.812 3.107 1.00 45.19 87 GLN A CA 1
ATOM 665 C C . GLN A 1 87 ? 8.623 -10.763 2.140 1.00 45.19 87 GLN A C 1
ATOM 667 O O . GLN A 1 87 ? 7.978 -9.775 1.789 1.00 45.19 87 GLN A O 1
ATOM 672 N N . SER A 1 88 ? 9.860 -11.044 1.716 1.00 45.94 88 SER A N 1
ATOM 673 C CA . SER A 1 88 ? 10.681 -10.385 0.691 1.00 45.94 88 SER A CA 1
ATOM 674 C C . SER A 1 88 ? 11.231 -8.983 0.990 1.00 45.94 88 SER A C 1
ATOM 676 O O . SER A 1 88 ? 11.013 -8.035 0.241 1.00 45.94 88 SER A O 1
ATOM 678 N N . THR A 1 89 ? 12.099 -8.892 2.000 1.00 35.69 89 THR A N 1
ATOM 679 C CA . THR A 1 89 ? 13.317 -8.077 1.853 1.00 35.69 89 THR A CA 1
ATOM 680 C C . THR A 1 89 ? 14.206 -8.778 0.815 1.00 35.69 89 THR A C 1
ATOM 682 O O . THR A 1 89 ? 14.586 -9.925 1.060 1.00 35.69 89 THR A O 1
ATOM 685 N N . PRO A 1 90 ? 14.558 -8.182 -0.338 1.00 43.19 90 PRO A N 1
ATOM 686 C CA . PRO A 1 90 ? 15.775 -8.592 -1.010 1.00 43.19 90 PRO A CA 1
ATOM 687 C C . PRO A 1 90 ? 16.921 -8.110 -0.119 1.00 43.19 90 PRO A C 1
ATOM 689 O O . PRO A 1 90 ? 17.077 -6.920 0.149 1.00 43.19 90 PRO A O 1
ATOM 692 N N . GLU A 1 91 ? 17.642 -9.077 0.421 1.00 37.25 91 GLU A N 1
ATOM 693 C CA . GLU A 1 91 ? 18.922 -8.937 1.095 1.00 37.25 91 GLU A CA 1
ATOM 694 C C . GLU A 1 91 ? 19.785 -7.874 0.391 1.00 37.25 91 GLU A C 1
ATOM 696 O O . GLU A 1 91 ? 20.276 -8.081 -0.719 1.00 37.25 91 GLU A O 1
ATOM 701 N N . VAL A 1 92 ? 19.943 -6.702 1.016 1.00 42.78 92 VAL A N 1
ATOM 702 C CA . VAL A 1 92 ? 20.995 -5.757 0.634 1.00 42.78 92 VAL A CA 1
ATOM 703 C C . VAL A 1 92 ? 22.298 -6.409 1.075 1.00 42.78 92 VAL A C 1
ATOM 705 O O . VAL A 1 92 ? 22.708 -6.298 2.229 1.00 42.78 92 VAL A O 1
ATOM 708 N N . SER A 1 93 ? 22.918 -7.144 0.155 1.00 41.41 93 SER A N 1
ATOM 709 C CA . SER A 1 93 ? 24.267 -7.671 0.298 1.00 41.41 93 SER A CA 1
ATOM 710 C C . SER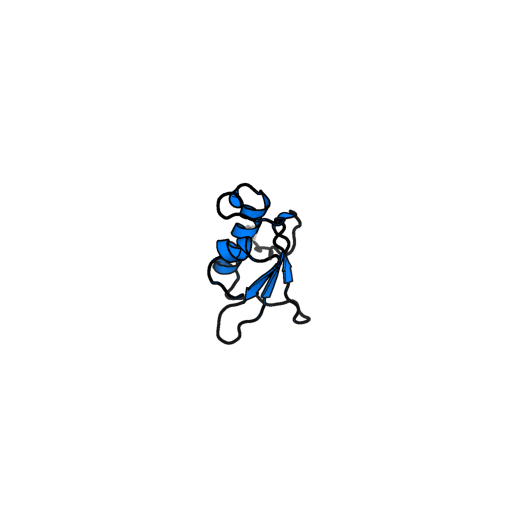 A 1 93 ? 25.227 -6.499 0.508 1.00 41.41 93 SER A C 1
ATOM 712 O O . SER A 1 93 ? 25.570 -5.769 -0.424 1.00 41.41 93 SER A O 1
ATOM 714 N N . LYS A 1 94 ? 25.628 -6.295 1.758 1.00 41.47 94 LYS A N 1
ATOM 715 C CA . LYS A 1 94 ? 26.702 -5.388 2.156 1.00 41.47 94 LYS A CA 1
ATOM 716 C C . LYS A 1 94 ? 28.021 -5.993 1.647 1.00 41.47 94 LYS A C 1
ATOM 718 O O . LYS A 1 94 ? 28.285 -7.147 1.982 1.00 41.47 94 LYS A O 1
ATOM 723 N N . PRO A 1 95 ? 28.859 -5.299 0.856 1.00 40.62 95 PRO A N 1
ATOM 724 C CA . PRO A 1 95 ? 30.194 -5.803 0.589 1.00 40.62 95 PRO A CA 1
ATOM 725 C C . PRO A 1 95 ? 31.061 -5.497 1.814 1.00 40.62 95 PRO A C 1
ATOM 727 O O . PRO A 1 95 ? 31.528 -4.376 2.003 1.00 40.62 95 PRO A O 1
ATOM 730 N N . GLU A 1 96 ? 31.247 -6.495 2.672 1.00 43.16 96 GLU A N 1
ATOM 731 C CA . GLU A 1 96 ? 32.405 -6.543 3.559 1.00 43.16 96 GLU A CA 1
ATOM 732 C C . GLU A 1 96 ? 33.612 -6.957 2.708 1.00 43.16 96 GLU A C 1
ATOM 734 O O . GLU A 1 96 ? 33.697 -8.087 2.233 1.00 43.16 96 GLU A O 1
ATOM 739 N N . SER A 1 97 ? 34.545 -6.032 2.476 1.00 44.62 97 SER A N 1
ATOM 740 C CA . SER A 1 97 ? 35.891 -6.376 2.017 1.00 44.62 97 SER A CA 1
ATOM 741 C C . SER A 1 97 ? 36.916 -5.699 2.917 1.00 44.62 97 SER A C 1
ATOM 743 O O . SER A 1 97 ? 37.515 -4.681 2.577 1.00 44.62 97 SER A O 1
ATOM 745 N N . GLU A 1 98 ? 37.112 -6.286 4.089 1.00 43.53 98 GLU A N 1
ATOM 746 C CA . GLU A 1 98 ? 38.286 -6.053 4.914 1.00 43.53 98 GLU A CA 1
ATOM 747 C C . GLU A 1 98 ? 39.136 -7.324 4.840 1.00 43.53 98 GLU A C 1
ATOM 749 O O . GLU A 1 98 ? 38.884 -8.283 5.554 1.00 43.53 98 GLU A O 1
ATOM 754 N N . THR A 1 99 ? 40.084 -7.387 3.898 1.00 42.34 99 THR A N 1
ATOM 755 C CA . THR A 1 99 ? 41.264 -8.274 3.947 1.00 42.34 99 THR A CA 1
ATOM 756 C C . THR A 1 99 ? 42.251 -7.842 2.864 1.00 42.34 99 THR A C 1
ATOM 758 O O . THR A 1 99 ? 42.138 -8.243 1.711 1.00 42.34 99 THR A O 1
ATOM 761 N N . THR A 1 100 ? 43.268 -7.058 3.223 1.00 40.94 100 THR A N 1
ATOM 762 C CA . THR A 1 100 ? 44.610 -7.193 2.629 1.00 40.94 100 THR A CA 1
ATOM 763 C C . THR A 1 100 ? 45.643 -6.704 3.643 1.00 40.94 100 THR A C 1
ATOM 765 O O . THR A 1 100 ? 46.189 -5.613 3.532 1.00 40.94 100 THR A O 1
ATOM 768 N N . ALA A 1 101 ? 45.927 -7.533 4.646 1.00 43.72 101 ALA A N 1
ATOM 769 C CA . ALA A 1 101 ? 47.204 -7.495 5.349 1.00 43.72 101 ALA A CA 1
ATOM 770 C C . ALA A 1 101 ? 47.974 -8.753 4.938 1.00 43.72 101 ALA A C 1
ATOM 772 O O . ALA A 1 101 ? 47.839 -9.815 5.540 1.00 43.72 101 ALA A O 1
ATOM 773 N N . ARG A 1 102 ? 48.736 -8.650 3.844 1.00 42.28 102 ARG A N 1
ATOM 774 C CA . ARG A 1 102 ? 49.701 -9.674 3.441 1.00 42.28 102 ARG A CA 1
ATOM 775 C C . ARG A 1 102 ? 51.060 -9.252 3.982 1.00 42.28 102 ARG A C 1
ATOM 777 O O . ARG A 1 102 ? 51.682 -8.336 3.455 1.00 42.28 102 ARG A O 1
ATOM 784 N N . ALA A 1 103 ? 51.484 -9.907 5.053 1.00 43.94 103 ALA A N 1
ATOM 785 C CA . ALA A 1 103 ? 52.847 -9.843 5.543 1.00 43.94 103 ALA A CA 1
ATOM 786 C C . ALA A 1 103 ? 53.734 -10.872 4.811 1.00 43.94 103 ALA A C 1
ATOM 788 O O . ALA A 1 103 ? 53.276 -11.960 4.465 1.00 43.94 103 ALA A O 1
ATOM 789 N N . VAL A 1 104 ? 55.017 -10.508 4.700 1.00 44.81 104 VAL A N 1
ATOM 790 C CA . VAL A 1 104 ? 56.232 -11.332 4.520 1.00 44.81 104 VAL A CA 1
ATOM 791 C C . VAL A 1 104 ? 56.523 -11.947 3.133 1.00 44.81 104 VAL A C 1
ATOM 793 O O . VAL A 1 104 ? 55.914 -12.940 2.737 1.00 44.81 104 VAL A O 1
ATOM 796 N N . ASN A 1 105 ? 57.533 -11.410 2.426 1.00 34.53 105 ASN A N 1
ATOM 797 C CA . ASN A 1 105 ? 58.834 -12.071 2.164 1.00 34.53 105 ASN A CA 1
ATOM 798 C C . ASN A 1 105 ? 59.658 -11.356 1.065 1.00 34.53 105 ASN A C 1
ATOM 800 O O . ASN A 1 105 ? 59.102 -11.019 0.021 1.00 34.53 105 ASN A O 1
ATOM 804 N N . ALA A 1 106 ? 60.979 -11.297 1.307 1.00 39.06 106 ALA A N 1
ATOM 805 C CA . ALA A 1 106 ? 62.104 -10.749 0.520 1.00 39.06 106 ALA A CA 1
ATOM 806 C C . ALA A 1 106 ? 62.494 -9.289 0.808 1.00 39.06 106 ALA A C 1
ATOM 808 O O . ALA A 1 106 ? 61.753 -8.366 0.410 1.00 39.06 106 ALA A O 1
#

Secondary structure (DSSP, 8-state):
---S-HHHHHHH-SEEEEE-SSTT--EEEEEE---PSSP-TTTGGGSHHHHHHHHHHHHIIIIITTT----TTSPPEEE-GGGT----------------------